Protein AF-W2KFR5-F1 (afdb_monomer_lite)

Secondary structure (DSSP, 8-state):
-EEEETHHHHHHH---SSS-SEEEE-HHHHHHHHTT---TTSGGGT--PPPPPHHHHT--HHHHHHH-SS--S------S--S------PPPP----TT----EESPPGGGS-PPP---TT---S-S----HHHHHHHHHHHHHH-GGGTT-EE-HHHHHHTT-

pLDDT: mean 73.19, std 14.17, range [46.59, 95.0]

Organism: Phytophthora nicotianae (NCBI:txid4792)

InterPro domains:
  IPR046700 Domain of unknown function DUF6570 [PF20209] (36-158)

Structure (mmCIF, N/CA/C/O backbone):
data_AF-W2KFR5-F1
#
_entry.id   AF-W2KFR5-F1
#
loop_
_atom_site.group_PDB
_atom_site.id
_atom_site.type_symbol
_atom_site.label_atom_id
_atom_site.label_alt_id
_atom_site.label_comp_id
_atom_site.label_asym_id
_atom_site.label_entity_id
_atom_site.label_seq_id
_atom_site.pdbx_PDB_ins_code
_atom_site.Cartn_x
_atom_site.Cartn_y
_atom_site.Cartn_z
_atom_site.occupancy
_atom_site.B_iso_or_equiv
_atom_site.auth_seq_id
_atom_site.auth_comp_id
_atom_site.auth_asym_id
_atom_site.auth_atom_id
_atom_site.pdbx_PDB_model_num
ATOM 1 N N . MET A 1 1 ? -1.177 0.146 27.905 1.00 55.31 1 MET A N 1
ATOM 2 C CA . MET A 1 1 ? -2.286 -0.823 27.713 1.00 55.31 1 MET A CA 1
ATOM 3 C C . MET A 1 1 ? -2.822 -1.226 29.077 1.00 55.31 1 MET A C 1
ATOM 5 O O . MET A 1 1 ? -2.059 -1.153 30.031 1.00 55.31 1 MET A O 1
ATOM 9 N N . LYS A 1 2 ? -4.108 -1.581 29.193 1.00 67.81 2 LYS A N 1
ATOM 10 C CA . LYS A 1 2 ? -4.732 -1.952 30.477 1.00 67.81 2 LYS A CA 1
ATOM 11 C C . LYS A 1 2 ? -5.488 -3.271 30.342 1.00 67.81 2 LYS A C 1
ATOM 13 O O . LYS A 1 2 ? -6.074 -3.544 29.296 1.00 67.81 2 LYS A O 1
ATOM 18 N N . THR A 1 3 ? -5.465 -4.076 31.395 1.00 60.03 3 THR A N 1
ATOM 19 C CA . THR A 1 3 ? -6.206 -5.335 31.490 1.00 60.03 3 THR A CA 1
ATOM 20 C C . THR A 1 3 ? -7.591 -5.071 32.077 1.00 60.03 3 THR A C 1
ATOM 22 O O . THR A 1 3 ? -7.725 -4.414 33.108 1.00 60.03 3 THR A O 1
ATOM 25 N N . ALA A 1 4 ? -8.639 -5.571 31.421 1.00 60.28 4 ALA A N 1
ATOM 26 C CA . ALA A 1 4 ? -9.989 -5.588 31.982 1.00 60.28 4 ALA A CA 1
ATOM 27 C C . ALA A 1 4 ? -10.413 -7.030 32.272 1.00 60.28 4 ALA A C 1
ATOM 29 O O . ALA A 1 4 ? -10.182 -7.930 31.461 1.00 60.28 4 ALA A O 1
ATOM 30 N N . LYS A 1 5 ? -11.040 -7.244 33.435 1.00 60.38 5 LYS A N 1
ATOM 31 C CA . LYS A 1 5 ? -11.689 -8.516 33.776 1.00 60.38 5 LYS A CA 1
ATOM 32 C C . LYS A 1 5 ? -12.971 -8.672 32.950 1.00 60.38 5 LYS A C 1
ATOM 34 O O . LYS A 1 5 ? -13.707 -7.702 32.770 1.00 60.38 5 LYS A O 1
ATOM 39 N N . LEU A 1 6 ? -13.258 -9.899 32.507 1.00 53.53 6 LEU A N 1
ATOM 40 C CA . LEU A 1 6 ? -14.442 -10.249 31.704 1.00 53.53 6 LEU A CA 1
ATOM 41 C C . LEU A 1 6 ? -15.788 -9.812 32.310 1.00 53.53 6 LEU A C 1
ATOM 43 O O . LEU A 1 6 ? -16.747 -9.590 31.574 1.00 53.53 6 LEU A O 1
ATOM 47 N N . THR A 1 7 ? -15.870 -9.636 33.631 1.00 54.91 7 THR A N 1
ATOM 48 C CA . THR A 1 7 ? -17.089 -9.181 34.319 1.00 54.91 7 THR A CA 1
ATOM 49 C C . THR A 1 7 ? -17.578 -7.810 33.837 1.00 54.91 7 THR A C 1
ATOM 51 O O . THR A 1 7 ? -18.784 -7.606 33.749 1.00 54.91 7 THR A O 1
ATOM 54 N N . LEU A 1 8 ? -16.670 -6.909 33.439 1.00 54.94 8 LEU A N 1
ATOM 55 C CA . LEU A 1 8 ? -17.012 -5.600 32.858 1.00 54.94 8 LEU A CA 1
ATOM 56 C C . LEU A 1 8 ? -17.483 -5.689 31.396 1.00 54.94 8 LEU A C 1
ATOM 58 O O . LEU A 1 8 ? -18.183 -4.803 30.920 1.00 54.94 8 LEU A O 1
ATOM 62 N N . LEU A 1 9 ? -17.105 -6.746 30.672 1.00 53.75 9 LEU A N 1
ATOM 63 C CA . LEU A 1 9 ? -17.486 -6.951 29.268 1.00 53.75 9 LEU A CA 1
ATOM 64 C C . LEU A 1 9 ? -18.850 -7.634 29.141 1.00 53.75 9 LEU A C 1
ATOM 66 O O . LEU A 1 9 ? -19.599 -7.308 28.223 1.00 53.75 9 LEU A O 1
ATOM 70 N N . ARG A 1 10 ? -19.199 -8.514 30.092 1.00 56.78 10 ARG A N 1
ATOM 71 C CA . ARG A 1 10 ? -20.513 -9.181 30.165 1.00 56.78 10 ARG A CA 1
ATOM 72 C C . ARG A 1 10 ? -21.678 -8.193 30.236 1.00 56.78 10 ARG A C 1
ATOM 74 O O . ARG A 1 10 ? -22.694 -8.426 29.598 1.00 56.78 10 ARG A O 1
ATOM 81 N N . GLN A 1 11 ? -21.509 -7.082 30.954 1.00 53.88 11 GLN A N 1
ATOM 82 C CA . GLN A 1 11 ? -22.533 -6.036 31.073 1.00 53.88 11 GLN A CA 1
ATOM 83 C C . GLN A 1 11 ? -22.651 -5.145 29.823 1.00 53.88 11 GLN A C 1
ATOM 85 O O . GLN A 1 11 ? -23.667 -4.482 29.661 1.00 53.88 11 GLN A O 1
ATOM 90 N N . ALA A 1 12 ? -21.635 -5.117 28.950 1.00 50.12 12 ALA A N 1
ATOM 91 C CA . ALA A 1 12 ? -21.559 -4.174 27.831 1.00 50.12 12 ALA A CA 1
ATOM 92 C C . ALA A 1 12 ? -21.763 -4.806 26.438 1.00 50.12 12 ALA A C 1
ATOM 94 O O . ALA A 1 12 ? -22.111 -4.076 25.513 1.00 50.12 12 ALA A O 1
ATOM 95 N N . TRP A 1 13 ? -21.531 -6.119 26.258 1.00 52.91 13 TRP A N 1
ATOM 96 C CA . TRP A 1 13 ? -21.384 -6.710 24.912 1.00 52.91 13 TRP A CA 1
ATOM 97 C C . TRP A 1 13 ? -22.110 -8.033 24.623 1.00 52.91 13 TRP A C 1
ATOM 99 O O . TRP A 1 13 ? -22.128 -8.413 23.459 1.00 52.91 13 TRP A O 1
ATOM 109 N N . GLY A 1 14 ? -22.698 -8.720 25.611 1.00 53.75 14 GLY A N 1
ATOM 110 C CA . GLY A 1 14 ? -23.474 -9.957 25.395 1.00 53.75 14 GLY A CA 1
ATOM 111 C C . GLY A 1 14 ? -22.731 -11.124 24.702 1.00 53.75 14 GLY A C 1
ATOM 112 O O . GLY A 1 14 ? -22.872 -11.291 23.498 1.00 53.75 14 GLY A O 1
ATOM 113 N N . GLU A 1 15 ? -22.048 -11.969 25.502 1.00 55.59 15 GLU A N 1
ATOM 114 C CA . GLU A 1 15 ? -21.603 -13.378 25.237 1.00 55.59 15 GLU A CA 1
ATOM 115 C C . GLU A 1 15 ? -20.511 -13.649 24.153 1.00 55.59 15 GLU A C 1
ATOM 117 O O . GLU A 1 15 ? -20.364 -12.853 23.225 1.00 55.59 15 GLU A O 1
ATOM 122 N N . PRO A 1 16 ? -19.654 -14.709 24.291 1.00 50.03 16 PRO A N 1
ATOM 123 C CA . PRO A 1 16 ? -19.945 -16.081 24.765 1.00 50.03 16 PRO A CA 1
ATOM 124 C C . PRO A 1 16 ? -19.275 -16.540 26.085 1.00 50.03 16 PRO A C 1
ATOM 126 O O . PRO A 1 16 ? -18.291 -15.961 26.551 1.00 50.03 16 PRO A O 1
ATOM 129 N N . ASN A 1 17 ? -19.821 -17.623 26.662 1.00 52.34 17 ASN A N 1
ATOM 130 C CA . ASN A 1 17 ? -19.414 -18.295 27.912 1.00 52.34 17 ASN A CA 1
ATOM 131 C C . ASN A 1 17 ? -18.003 -18.913 27.953 1.00 52.34 17 ASN A C 1
ATOM 133 O O . ASN A 1 17 ? -17.506 -19.201 29.042 1.00 52.34 17 ASN A O 1
ATOM 137 N N . GLU A 1 18 ? -17.319 -19.047 26.821 1.00 56.88 18 GLU A N 1
ATOM 138 C CA 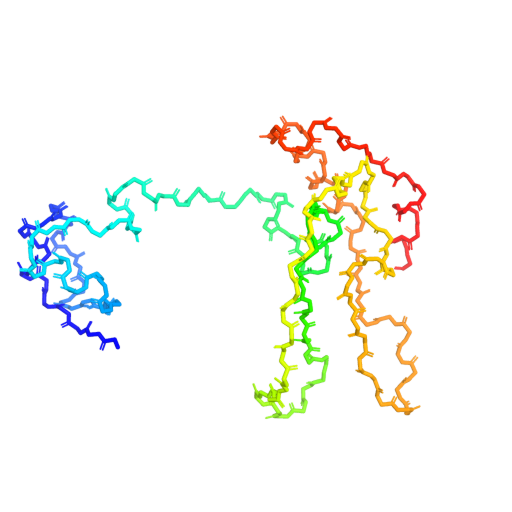. GLU A 1 18 ? -15.959 -19.585 26.754 1.00 56.88 18 GLU A CA 1
ATOM 139 C C . GLU A 1 18 ? -15.030 -18.558 26.109 1.00 56.88 18 GLU A C 1
ATOM 141 O O . GLU A 1 18 ? -14.967 -18.391 24.893 1.00 56.88 18 GLU A O 1
ATOM 146 N N . GLY A 1 19 ? -14.323 -17.807 26.952 1.00 55.25 19 GLY A N 1
ATOM 147 C CA . GLY A 1 19 ? -13.378 -16.786 26.523 1.00 55.25 19 GLY A CA 1
ATOM 148 C C . GLY A 1 19 ? -12.306 -16.524 27.583 1.00 55.25 19 GLY A C 1
ATOM 149 O O . GLY A 1 19 ? -12.483 -16.869 28.756 1.00 55.25 19 GLY A O 1
ATOM 150 N N . PRO A 1 20 ? -11.168 -15.924 27.200 1.00 58.56 20 PRO A N 1
ATOM 151 C CA . PRO A 1 20 ? -10.051 -15.681 28.109 1.00 58.56 20 PRO A CA 1
ATOM 152 C C . PRO A 1 20 ? -10.461 -14.779 29.288 1.00 58.56 20 PRO A C 1
ATOM 154 O O . PRO A 1 20 ? -11.038 -13.715 29.082 1.00 58.56 20 PRO A O 1
ATOM 157 N N . LYS A 1 21 ? -10.113 -15.180 30.528 1.00 64.94 21 LYS A N 1
ATOM 158 C CA . LYS A 1 21 ? -10.476 -14.515 31.810 1.00 64.94 21 LYS A CA 1
ATOM 159 C C . LYS A 1 21 ? -10.204 -12.999 31.844 1.00 64.94 21 LYS A C 1
ATOM 161 O O . LYS A 1 21 ? -10.864 -12.258 32.584 1.00 64.94 21 LYS A O 1
ATOM 166 N N . SER A 1 22 ? -9.244 -12.538 31.051 1.00 68.44 22 SER A N 1
ATOM 167 C CA . SER A 1 22 ? -8.904 -11.135 30.842 1.00 68.44 22 SER A CA 1
ATOM 168 C C . SER A 1 22 ? -8.572 -10.884 29.372 1.00 68.44 22 SER A C 1
ATOM 170 O O . SER A 1 22 ? -8.021 -11.746 28.689 1.00 68.44 22 SER A O 1
ATOM 172 N N . ILE A 1 23 ? -8.880 -9.677 28.894 1.00 75.50 23 ILE A N 1
ATOM 173 C CA . ILE A 1 23 ? -8.446 -9.206 27.576 1.00 75.50 23 ILE A CA 1
ATOM 174 C C . ILE A 1 23 ? -7.616 -7.933 27.713 1.00 75.50 23 ILE A C 1
ATOM 176 O O . ILE A 1 23 ? -7.835 -7.103 28.604 1.00 75.50 23 ILE A O 1
ATOM 180 N N . TRP A 1 24 ? -6.653 -7.785 26.810 1.00 77.31 24 TRP A N 1
ATOM 181 C CA . TRP A 1 24 ? -5.856 -6.575 26.689 1.00 77.31 24 TRP A CA 1
ATOM 182 C C . TRP A 1 24 ? -6.634 -5.521 25.916 1.00 77.31 24 TRP A C 1
ATOM 184 O O . TRP A 1 24 ? -7.062 -5.747 24.787 1.00 77.31 24 TRP A O 1
ATOM 194 N N . LEU A 1 25 ? -6.801 -4.351 26.526 1.00 75.56 25 LEU A N 1
ATOM 195 C CA . LEU A 1 25 ? -7.495 -3.230 25.914 1.00 75.56 25 LEU A CA 1
ATOM 196 C C . LEU A 1 25 ? -6.546 -2.047 25.734 1.00 75.56 25 LEU A C 1
ATOM 198 O O . LEU A 1 25 ? -5.685 -1.747 26.576 1.00 75.56 25 LEU A O 1
ATOM 202 N N . CYS A 1 26 ? -6.742 -1.321 24.634 1.00 79.62 26 CYS A N 1
ATOM 203 C CA . CYS A 1 26 ? -6.207 0.026 24.526 1.00 79.62 26 CYS A CA 1
ATOM 204 C C . CYS A 1 26 ? -6.893 0.930 25.565 1.00 79.62 26 CYS A C 1
ATOM 206 O O . CYS A 1 26 ? -8.015 0.666 26.006 1.00 79.62 26 CYS A O 1
ATOM 208 N N . ASP A 1 27 ? -6.231 2.017 25.960 1.00 82.25 27 ASP A N 1
ATOM 209 C CA . ASP A 1 27 ? -6.739 2.891 27.025 1.00 82.25 27 ASP A CA 1
ATOM 210 C C . ASP A 1 27 ? -8.103 3.517 26.669 1.00 82.25 27 ASP A C 1
ATOM 212 O O . ASP A 1 27 ? -8.959 3.674 27.536 1.00 82.25 27 ASP A O 1
ATOM 216 N N . ARG A 1 28 ? -8.359 3.773 25.376 1.00 80.88 28 ARG A N 1
ATOM 217 C CA . ARG A 1 28 ? -9.647 4.277 24.871 1.00 80.88 28 ARG A CA 1
ATOM 218 C C . ARG A 1 28 ? -10.787 3.280 25.096 1.00 80.88 28 ARG A C 1
ATOM 220 O O . ARG A 1 28 ? -11.825 3.665 25.625 1.00 80.88 28 ARG A O 1
ATOM 227 N N . CYS A 1 29 ? -10.588 2.014 24.725 1.00 78.06 29 CYS A N 1
ATOM 228 C CA . CYS A 1 29 ? -11.592 0.971 24.937 1.00 78.06 29 CYS A CA 1
ATOM 229 C C . CYS A 1 29 ? -11.812 0.702 26.427 1.00 78.06 29 CYS A C 1
ATOM 231 O O . CYS A 1 29 ? -12.950 0.544 26.856 1.00 78.06 29 CYS A O 1
ATOM 233 N N . TYR A 1 30 ? -10.742 0.720 27.226 1.00 83.44 30 TYR A N 1
ATOM 234 C CA . TYR A 1 30 ? -10.835 0.549 28.673 1.00 83.44 30 TYR A CA 1
ATOM 235 C C . TYR A 1 30 ? -11.684 1.643 29.342 1.00 83.44 30 TYR A C 1
ATOM 237 O O . TYR A 1 30 ? -12.571 1.331 30.134 1.00 83.44 30 TYR A O 1
ATOM 245 N N . ARG A 1 31 ? -11.449 2.923 29.011 1.00 85.56 31 ARG A N 1
ATOM 246 C CA . ARG A 1 31 ? -12.240 4.045 29.549 1.00 85.56 31 ARG A CA 1
ATOM 247 C C . ARG A 1 31 ? -13.712 3.941 29.155 1.00 85.56 31 ARG A C 1
ATOM 249 O O . ARG A 1 31 ? -14.557 4.056 30.031 1.00 85.56 31 ARG A O 1
ATOM 256 N N . ALA A 1 32 ? -13.988 3.663 27.880 1.00 84.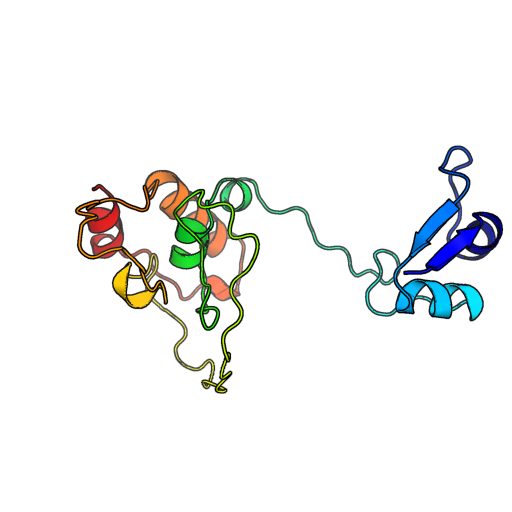38 32 ALA A N 1
ATOM 257 C CA . ALA A 1 32 ? -15.345 3.547 27.350 1.00 84.38 32 ALA A CA 1
ATOM 258 C C . ALA A 1 32 ? -16.152 2.440 28.053 1.00 84.38 32 ALA A C 1
ATOM 260 O O . ALA A 1 32 ? -17.274 2.673 28.489 1.00 84.38 32 ALA A O 1
ATOM 261 N N . ILE A 1 33 ? -15.537 1.269 28.272 1.00 83.19 33 ILE A N 1
ATOM 262 C CA . ILE A 1 33 ? -16.166 0.167 29.015 1.00 83.19 33 ILE A CA 1
ATOM 263 C C . ILE A 1 33 ? -16.460 0.569 30.466 1.00 83.19 33 ILE A C 1
ATOM 265 O O . ILE A 1 33 ? -17.549 0.287 30.958 1.00 83.19 33 ILE A O 1
ATOM 269 N N . ARG A 1 34 ? -15.537 1.259 31.158 1.00 82.69 34 ARG A N 1
ATOM 270 C CA . ARG A 1 34 ? -15.805 1.738 32.529 1.00 82.69 34 ARG A CA 1
ATOM 271 C C . ARG A 1 34 ? -16.920 2.780 32.588 1.00 82.69 34 ARG A C 1
ATOM 273 O O . ARG A 1 34 ? -17.623 2.822 33.589 1.00 82.69 34 ARG A O 1
ATOM 280 N N . SER A 1 35 ? -17.074 3.603 31.554 1.00 85.50 35 SER A N 1
ATOM 281 C CA . SER A 1 35 ? -18.156 4.588 31.448 1.00 85.50 35 SER A CA 1
ATOM 282 C C . SER A 1 35 ? -19.441 4.032 30.828 1.00 85.50 35 SER A C 1
ATOM 284 O O . SER A 1 35 ? -20.337 4.817 30.549 1.00 85.50 35 SER A O 1
ATOM 286 N N . GLN A 1 36 ? -19.528 2.719 30.572 1.00 81.38 36 GLN A N 1
ATOM 287 C CA . GLN A 1 36 ? -20.668 2.078 29.898 1.00 81.38 36 GLN A CA 1
ATOM 288 C C . GLN A 1 36 ? -21.030 2.727 28.547 1.00 81.38 36 GLN A C 1
ATOM 290 O O . GLN A 1 36 ? -22.186 2.757 28.137 1.00 81.38 36 GLN A O 1
ATOM 295 N N . THR A 1 37 ? -20.028 3.239 27.828 1.00 82.62 37 THR A N 1
ATOM 296 C CA . THR A 1 37 ? -20.189 3.832 26.496 1.00 82.62 37 THR A CA 1
ATOM 297 C C . THR A 1 37 ? -19.463 3.008 25.440 1.00 82.62 37 THR A C 1
ATOM 299 O O . THR A 1 37 ? -18.479 2.314 25.701 1.00 82.62 37 THR A O 1
ATOM 302 N N . ILE A 1 38 ? -19.946 3.092 24.202 1.00 80.06 38 ILE A N 1
ATOM 303 C CA . ILE A 1 38 ? -19.348 2.399 23.063 1.00 80.06 38 ILE A CA 1
ATOM 304 C C . ILE A 1 38 ? -18.216 3.267 22.490 1.00 80.06 38 ILE A C 1
ATOM 306 O O . ILE A 1 38 ? -18.463 4.411 22.097 1.00 80.06 38 ILE A O 1
ATOM 310 N N . PRO A 1 39 ? -16.968 2.768 22.393 1.00 82.44 39 PRO A N 1
ATOM 311 C CA . PRO A 1 39 ? -15.900 3.532 21.764 1.00 82.44 39 PRO A CA 1
ATOM 312 C C . PRO A 1 39 ? -16.217 3.796 20.287 1.00 82.44 39 PRO A C 1
ATOM 314 O O . PRO A 1 39 ? -16.545 2.869 19.548 1.00 82.44 39 PRO A O 1
ATOM 317 N N . LYS A 1 40 ? -16.021 5.043 19.836 1.00 75.38 40 LYS A N 1
ATOM 318 C CA . LYS A 1 40 ? -16.298 5.491 18.454 1.00 75.38 40 LYS A CA 1
ATOM 319 C C . LYS A 1 40 ? -15.661 4.608 17.371 1.00 75.38 40 LYS A C 1
ATOM 321 O O . LYS A 1 40 ? -16.282 4.358 16.345 1.00 75.38 40 LYS A O 1
ATOM 326 N N . PHE A 1 41 ? -14.441 4.126 17.608 1.00 76.19 41 PHE A N 1
ATOM 327 C CA . PHE A 1 41 ? -13.695 3.254 16.693 1.00 76.19 41 PHE A CA 1
ATOM 328 C C . PHE A 1 41 ? -13.569 1.852 17.291 1.00 76.19 41 PHE A C 1
ATOM 330 O O . PHE A 1 41 ? -12.484 1.429 17.688 1.00 76.19 41 PHE A O 1
ATOM 337 N N . SER A 1 42 ? -14.693 1.159 17.445 1.00 75.00 42 SER A N 1
ATOM 338 C CA . SER A 1 42 ? -14.726 -0.215 17.937 1.00 75.00 42 SER A CA 1
ATOM 339 C C . SER A 1 42 ? -15.512 -1.101 16.977 1.00 75.00 42 SER A C 1
ATOM 341 O O . SER A 1 42 ? -16.407 -0.639 16.277 1.00 75.00 42 SER A O 1
ATOM 343 N N . ARG A 1 43 ? -15.223 -2.408 16.966 1.00 67.44 43 ARG A N 1
ATOM 344 C CA . ARG A 1 43 ? -15.985 -3.390 16.166 1.00 67.44 43 ARG A CA 1
ATOM 345 C C . ARG A 1 43 ? -17.497 -3.294 16.415 1.00 67.44 43 ARG A C 1
ATOM 347 O O . ARG A 1 43 ? -18.311 -3.568 15.537 1.00 67.44 43 ARG A O 1
ATOM 354 N N . ALA A 1 44 ? -17.834 -2.919 17.634 1.00 71.25 44 ALA A N 1
ATOM 355 C CA . ALA A 1 44 ? -19.171 -2.723 18.124 1.00 71.25 44 ALA A CA 1
ATOM 356 C C . ALA A 1 44 ? -19.886 -1.459 17.646 1.00 71.25 44 ALA A C 1
ATOM 358 O O . ALA A 1 44 ? -21.095 -1.491 17.460 1.00 71.25 44 ALA A O 1
ATOM 359 N N . SER A 1 45 ? -19.162 -0.360 17.421 1.00 74.94 45 SER A N 1
ATOM 360 C CA . SER A 1 45 ? -19.739 0.878 16.881 1.00 74.94 45 SER A CA 1
ATOM 361 C C . SER A 1 45 ? -20.055 0.785 15.383 1.00 74.94 45 SER A C 1
ATOM 363 O O . SER A 1 45 ? -20.201 1.804 14.718 1.00 74.94 45 SER A O 1
ATOM 365 N N . GLY A 1 46 ? -20.087 -0.426 14.818 1.00 70.75 46 GLY A N 1
ATOM 366 C CA . GLY A 1 46 ? -20.185 -0.648 13.378 1.00 70.75 46 GLY A CA 1
ATOM 367 C C . GLY A 1 46 ? -18.882 -0.368 12.625 1.00 70.75 46 GLY A C 1
ATOM 368 O O . GLY A 1 46 ? -18.852 -0.533 11.408 1.00 70.75 46 GLY A O 1
ATOM 369 N N . PHE A 1 47 ? -17.787 -0.018 13.318 1.00 74.31 47 PHE A N 1
ATOM 370 C CA . PHE A 1 47 ? -16.460 0.157 12.720 1.00 74.31 47 PHE A CA 1
ATOM 371 C C . PHE A 1 47 ? -15.827 -1.212 12.413 1.00 74.31 47 PHE A C 1
ATOM 373 O O . PHE A 1 47 ? -14.840 -1.634 13.020 1.00 74.31 47 PHE A O 1
ATOM 380 N N . ARG A 1 48 ? -16.458 -1.950 11.493 1.00 70.31 48 ARG A N 1
ATOM 381 C CA . ARG A 1 48 ? -15.978 -3.222 10.957 1.00 70.31 48 ARG A CA 1
ATOM 382 C C . ARG A 1 48 ? -15.163 -2.939 9.705 1.00 70.31 48 ARG A C 1
ATOM 384 O O . ARG A 1 48 ? -15.702 -2.518 8.684 1.00 70.31 48 ARG A O 1
ATOM 391 N N . LEU A 1 49 ? -13.861 -3.190 9.785 1.00 73.81 49 LEU A N 1
ATOM 392 C CA . LEU A 1 49 ? -13.059 -3.356 8.582 1.00 73.81 49 LEU A CA 1
ATOM 393 C C . LEU A 1 49 ? -13.549 -4.640 7.908 1.00 73.81 49 LEU A C 1
ATOM 395 O O . LEU A 1 49 ? -13.629 -5.680 8.560 1.00 73.81 49 LEU A O 1
ATOM 399 N N . ARG A 1 50 ? -13.957 -4.543 6.642 1.00 77.94 50 ARG A N 1
ATOM 400 C CA . ARG A 1 50 ? -14.214 -5.734 5.829 1.00 77.94 50 ARG A CA 1
ATOM 401 C C . ARG A 1 50 ? -12.891 -6.446 5.581 1.00 77.94 50 ARG A C 1
ATOM 403 O O . ARG A 1 50 ? -11.844 -5.794 5.568 1.00 77.94 50 ARG A O 1
ATOM 410 N N . ASP A 1 51 ? -12.968 -7.750 5.364 1.00 85.12 51 ASP A N 1
ATOM 411 C CA . ASP A 1 51 ? -11.798 -8.525 4.978 1.00 85.12 51 ASP A CA 1
ATOM 412 C C . ASP A 1 51 ? -11.176 -7.948 3.706 1.00 85.12 51 ASP A C 1
ATOM 414 O O . ASP A 1 51 ? -11.858 -7.387 2.837 1.00 85.12 51 ASP A O 1
ATOM 418 N N . VAL A 1 52 ? -9.851 -8.038 3.635 1.00 87.38 52 VAL A N 1
ATOM 419 C CA . VAL A 1 52 ? -9.111 -7.596 2.459 1.00 87.38 52 VAL A CA 1
ATOM 420 C C . VAL A 1 52 ? -9.373 -8.615 1.342 1.00 87.38 52 VAL A C 1
ATOM 422 O O . VAL A 1 52 ? -9.121 -9.798 1.560 1.00 87.38 52 VAL A O 1
ATOM 425 N N . PRO A 1 53 ? -9.857 -8.185 0.162 1.00 93.06 53 PRO A N 1
ATOM 426 C CA . PRO A 1 53 ? -10.068 -9.063 -0.988 1.00 93.06 53 PRO A CA 1
ATOM 427 C C . PRO A 1 53 ? -8.798 -9.829 -1.354 1.00 93.06 53 PRO A C 1
ATOM 429 O O . PRO A 1 53 ? -7.698 -9.278 -1.251 1.00 93.06 53 PRO A O 1
ATOM 432 N N . GLU A 1 54 ? -8.936 -11.063 -1.830 1.00 93.75 54 GLU A N 1
ATOM 433 C CA . GLU A 1 54 ? -7.802 -11.940 -2.147 1.00 93.75 54 GLU A CA 1
ATOM 434 C C . GLU A 1 54 ? -6.851 -11.332 -3.189 1.00 93.75 54 GLU A C 1
ATOM 436 O O . GLU A 1 54 ? -5.629 -11.496 -3.119 1.00 93.75 54 GLU A O 1
ATOM 441 N N . GLU A 1 55 ? -7.390 -10.572 -4.144 1.00 94.44 55 GLU A N 1
ATOM 442 C CA . GLU A 1 55 ? -6.627 -9.873 -5.173 1.00 94.44 55 GLU A CA 1
ATOM 443 C C . GLU A 1 55 ? -5.672 -8.841 -4.577 1.00 94.44 55 GLU A C 1
ATOM 445 O O . GLU A 1 55 ? -4.567 -8.673 -5.095 1.00 94.44 55 GLU A O 1
ATOM 450 N N . LEU A 1 56 ? -6.080 -8.190 -3.484 1.00 92.62 56 LEU A N 1
ATOM 451 C CA . LEU A 1 56 ? -5.290 -7.192 -2.766 1.00 92.62 56 LEU A CA 1
ATOM 452 C C . LEU A 1 56 ? -4.411 -7.828 -1.687 1.00 92.62 56 LEU A C 1
ATOM 454 O O . LEU A 1 56 ? -3.271 -7.408 -1.508 1.00 92.62 56 LEU A O 1
ATOM 458 N N . ALA A 1 57 ? -4.911 -8.858 -1.001 1.00 92.12 57 ALA A N 1
ATOM 459 C CA . ALA A 1 57 ? -4.189 -9.571 0.050 1.00 92.12 57 ALA A CA 1
ATOM 460 C C . ALA A 1 57 ? -2.938 -10.288 -0.485 1.00 92.12 57 ALA A C 1
ATOM 462 O O . ALA A 1 57 ? -1.947 -10.427 0.227 1.00 92.12 57 ALA A O 1
ATOM 463 N N . ALA A 1 58 ? -2.959 -10.703 -1.755 1.00 92.12 58 ALA A N 1
ATOM 464 C CA . ALA A 1 58 ? -1.819 -11.337 -2.407 1.00 92.12 58 ALA A CA 1
ATOM 465 C C . ALA A 1 58 ? -0.665 -10.369 -2.736 1.00 92.12 58 ALA A C 1
ATOM 467 O O . ALA A 1 58 ? 0.436 -10.839 -3.046 1.00 92.12 58 ALA A O 1
ATOM 468 N N . LEU A 1 59 ? -0.890 -9.048 -2.716 1.00 91.19 59 LEU A N 1
ATOM 469 C CA . LEU A 1 59 ? 0.108 -8.056 -3.122 1.00 91.19 59 LEU A CA 1
ATOM 470 C C . LEU A 1 59 ? 1.184 -7.859 -2.053 1.00 91.19 59 LEU A C 1
ATOM 472 O O . LEU A 1 59 ? 0.903 -7.725 -0.863 1.00 91.19 59 LEU A O 1
ATOM 476 N N . ASN A 1 60 ? 2.438 -7.756 -2.489 1.00 87.56 60 ASN A N 1
ATOM 477 C CA . ASN A 1 60 ? 3.508 -7.269 -1.628 1.00 87.56 60 ASN A CA 1
ATOM 478 C C . ASN A 1 60 ? 3.422 -5.737 -1.465 1.00 87.56 60 ASN A C 1
ATOM 480 O O . ASN A 1 60 ? 2.669 -5.046 -2.152 1.00 87.56 60 ASN A O 1
ATOM 484 N N . ARG A 1 61 ? 4.227 -5.173 -0.560 1.00 82.19 61 ARG A N 1
ATOM 485 C CA . ARG A 1 61 ? 4.177 -3.736 -0.237 1.00 82.19 61 ARG A CA 1
ATOM 486 C C . ARG A 1 61 ? 4.453 -2.817 -1.436 1.00 82.19 61 ARG A C 1
ATOM 488 O O . ARG A 1 61 ? 3.917 -1.712 -1.485 1.00 82.19 61 ARG A O 1
ATOM 495 N N . ILE A 1 62 ? 5.289 -3.247 -2.379 1.00 83.12 62 ILE A N 1
ATOM 496 C CA . ILE A 1 62 ? 5.619 -2.478 -3.588 1.00 83.12 62 ILE A CA 1
ATOM 497 C C . ILE A 1 62 ? 4.485 -2.585 -4.609 1.00 83.12 62 ILE A C 1
ATOM 499 O O . ILE A 1 62 ? 4.045 -1.577 -5.151 1.00 83.12 62 ILE A O 1
ATOM 503 N N . GLU A 1 63 ? 3.950 -3.785 -4.811 1.00 88.75 63 GLU A N 1
ATOM 504 C CA . GLU A 1 63 ? 2.794 -4.045 -5.669 1.00 88.75 63 GLU A CA 1
ATOM 505 C C . GLU A 1 63 ? 1.554 -3.270 -5.205 1.00 88.75 63 GLU A C 1
ATOM 507 O O . GLU A 1 63 ? 0.878 -2.648 -6.020 1.00 88.75 63 GLU A O 1
ATOM 512 N N . ALA A 1 64 ? 1.301 -3.214 -3.895 1.00 88.75 64 ALA A N 1
ATOM 513 C CA . ALA A 1 64 ? 0.217 -2.419 -3.322 1.00 88.75 64 ALA A CA 1
ATOM 514 C C . ALA A 1 64 ? 0.389 -0.910 -3.592 1.00 88.75 64 ALA A C 1
ATOM 516 O O . ALA A 1 64 ? -0.587 -0.204 -3.841 1.00 88.75 64 ALA A O 1
ATOM 517 N N . ARG A 1 65 ? 1.631 -0.404 -3.600 1.00 85.19 65 ARG A N 1
ATOM 518 C CA . ARG A 1 65 ? 1.926 0.995 -3.960 1.00 85.19 65 ARG A CA 1
ATOM 519 C C . ARG A 1 65 ? 1.698 1.289 -5.431 1.00 85.19 65 ARG A C 1
ATOM 521 O O . ARG A 1 65 ? 1.214 2.369 -5.756 1.00 85.19 65 ARG A O 1
ATOM 528 N N . LEU A 1 66 ? 2.018 0.334 -6.303 1.00 87.69 66 LEU A N 1
ATOM 529 C CA . LEU A 1 66 ? 1.809 0.473 -7.742 1.00 87.69 66 LEU A CA 1
ATOM 530 C C . LEU A 1 66 ? 0.331 0.668 -8.093 1.00 87.69 66 LEU A C 1
ATOM 532 O O . LEU A 1 66 ? 0.052 1.338 -9.083 1.00 87.69 66 LEU A O 1
ATOM 536 N N . VAL A 1 67 ? -0.588 0.120 -7.287 1.00 90.38 67 VAL A N 1
ATOM 537 C CA . VAL A 1 67 ? -2.045 0.201 -7.498 1.00 90.38 67 VAL A CA 1
ATOM 538 C C . VAL A 1 67 ? -2.758 1.230 -6.613 1.00 90.38 67 VAL A C 1
ATOM 540 O O . VAL A 1 67 ? -3.959 1.441 -6.762 1.00 90.38 67 VAL A O 1
ATOM 543 N N . GLY A 1 68 ? -2.069 1.868 -5.666 1.00 87.69 68 GLY A N 1
ATOM 544 C CA . GLY A 1 68 ? -2.676 2.881 -4.798 1.00 87.69 68 GLY A CA 1
ATOM 545 C C . GLY A 1 68 ? -3.016 4.154 -5.571 1.00 87.69 68 GLY A C 1
ATOM 546 O O . GLY A 1 68 ? -2.283 4.507 -6.489 1.00 87.69 68 GLY A O 1
ATOM 547 N N . LEU A 1 69 ? -4.093 4.860 -5.195 1.00 83.81 69 LEU A N 1
ATOM 548 C CA . LEU A 1 69 ? -4.459 6.189 -5.731 1.00 83.81 69 LEU A CA 1
ATOM 549 C C . LEU A 1 69 ? -3.635 7.337 -5.129 1.00 83.81 69 LEU A C 1
ATOM 551 O O . LEU A 1 69 ? -3.420 8.349 -5.792 1.00 83.81 69 LEU A O 1
ATOM 555 N N . GLY A 1 70 ? -3.119 7.156 -3.915 1.00 76.38 70 GLY A N 1
ATOM 556 C CA . 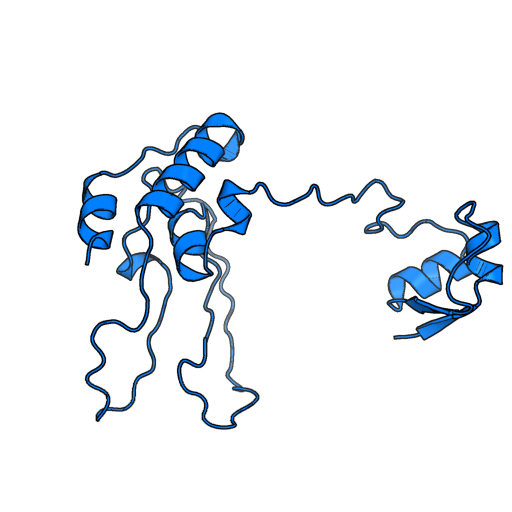GLY A 1 70 ? -2.234 8.105 -3.245 1.00 76.38 70 GLY A CA 1
ATOM 557 C C . GLY A 1 70 ? -0.862 7.503 -2.960 1.00 76.38 70 GLY A C 1
ATOM 558 O O . GLY A 1 70 ? -0.717 6.287 -2.813 1.00 76.38 70 GLY A O 1
ATOM 559 N N . ILE A 1 71 ? 0.145 8.366 -2.848 1.00 68.19 71 ILE A N 1
ATOM 560 C CA . ILE A 1 71 ? 1.489 7.992 -2.404 1.00 68.19 71 ILE A CA 1
ATOM 561 C C . ILE A 1 71 ? 1.577 8.304 -0.911 1.00 68.19 71 ILE A C 1
ATOM 563 O O . ILE A 1 71 ? 1.443 9.451 -0.495 1.00 68.19 71 ILE A O 1
ATOM 567 N N . SER A 1 72 ? 1.807 7.282 -0.086 1.00 59.62 72 SER A N 1
ATOM 568 C CA . SER A 1 72 ? 2.174 7.500 1.316 1.00 59.62 72 SER A CA 1
ATOM 569 C C . SER A 1 72 ? 3.532 8.209 1.366 1.00 59.62 72 SER A C 1
ATOM 571 O O . SER A 1 72 ? 4.496 7.656 0.828 1.00 59.62 72 SER A O 1
ATOM 573 N N . PHE A 1 73 ? 3.618 9.371 2.017 1.00 60.50 73 PHE A N 1
ATOM 574 C CA . PHE A 1 73 ? 4.868 10.113 2.206 1.00 60.50 73 PHE A CA 1
ATOM 575 C C . PHE A 1 73 ? 5.887 9.257 2.970 1.00 60.50 73 PHE A C 1
ATOM 577 O O . PHE A 1 73 ? 5.784 9.076 4.178 1.00 60.50 73 PHE A O 1
ATOM 584 N N . THR A 1 74 ? 6.838 8.711 2.215 1.00 55.75 74 THR A N 1
ATOM 585 C CA . THR A 1 74 ? 8.062 8.029 2.644 1.00 55.75 74 THR A CA 1
ATOM 586 C C . THR A 1 74 ? 7.879 6.789 3.527 1.00 55.75 74 THR A C 1
ATOM 588 O O . THR A 1 74 ? 7.318 6.783 4.617 1.00 55.75 74 THR A O 1
ATOM 591 N N . THR A 1 75 ? 8.442 5.672 3.079 1.00 57.94 75 THR A N 1
ATOM 592 C CA . THR A 1 75 ? 8.686 4.520 3.948 1.00 57.94 75 THR A CA 1
ATOM 593 C C . THR A 1 75 ? 10.111 4.067 3.749 1.00 57.94 75 THR A C 1
ATOM 595 O O . THR A 1 75 ? 10.458 3.618 2.660 1.00 57.94 75 THR A O 1
ATOM 598 N N . CYS A 1 76 ? 10.884 4.103 4.827 1.00 57.88 76 CYS A N 1
ATOM 599 C CA . CYS A 1 76 ? 12.159 3.412 4.902 1.00 57.88 76 CYS A CA 1
ATOM 600 C C . CYS A 1 76 ? 11.886 1.928 5.161 1.00 57.88 76 CYS A C 1
ATOM 602 O O . CYS A 1 76 ? 11.178 1.574 6.105 1.00 57.88 76 CYS A O 1
ATOM 604 N N . VAL A 1 77 ? 12.408 1.067 4.295 1.00 57.81 77 VAL A N 1
ATOM 605 C CA . VAL A 1 77 ? 12.390 -0.384 4.486 1.00 57.81 77 VAL A CA 1
ATOM 606 C C . VAL A 1 77 ? 13.844 -0.811 4.548 1.00 57.81 77 VAL A C 1
ATOM 608 O O . VAL A 1 77 ? 14.588 -0.532 3.612 1.00 57.81 77 VAL A O 1
ATOM 611 N N . ASN A 1 78 ? 14.251 -1.441 5.649 1.00 58.38 78 ASN A N 1
ATOM 612 C CA . ASN A 1 78 ? 15.577 -2.034 5.719 1.00 58.38 78 ASN A CA 1
ATOM 613 C C . ASN A 1 78 ? 15.591 -3.275 4.813 1.00 58.38 78 ASN A C 1
ATOM 615 O O . ASN A 1 78 ? 14.757 -4.167 4.975 1.00 58.38 78 ASN A O 1
ATOM 619 N N . LEU A 1 79 ? 16.472 -3.281 3.814 1.00 57.72 79 LEU A N 1
ATOM 620 C CA . LEU A 1 79 ? 16.623 -4.391 2.869 1.00 57.72 79 LEU A CA 1
ATOM 621 C C . LEU A 1 79 ? 17.628 -5.434 3.367 1.00 57.72 79 LEU A C 1
ATOM 623 O O . LEU A 1 79 ? 17.613 -6.564 2.880 1.00 57.72 79 LEU A O 1
ATOM 627 N N . TYR A 1 80 ? 18.459 -5.072 4.347 1.00 55.06 80 TYR A N 1
ATOM 628 C CA . TYR A 1 80 ? 19.487 -5.928 4.918 1.00 55.06 80 TYR A CA 1
ATOM 629 C C . TYR A 1 80 ? 19.111 -6.396 6.326 1.00 55.06 80 TYR A C 1
ATOM 631 O O . TYR A 1 80 ? 18.529 -5.658 7.120 1.00 55.06 80 TYR A O 1
ATOM 639 N N . ARG A 1 81 ? 19.450 -7.654 6.635 1.00 54.44 81 ARG A N 1
ATOM 640 C CA . ARG A 1 81 ? 19.375 -8.235 7.986 1.00 54.44 81 ARG A CA 1
ATOM 641 C C . ARG A 1 81 ? 20.629 -7.891 8.780 1.00 54.44 81 ARG A C 1
ATOM 643 O O . ARG A 1 81 ? 21.273 -8.763 9.353 1.00 54.44 81 ARG A O 1
ATOM 650 N N . ASP A 1 82 ? 20.973 -6.623 8.796 1.00 53.56 82 ASP A N 1
ATOM 651 C CA . ASP A 1 82 ? 21.851 -6.129 9.838 1.00 53.56 82 ASP A CA 1
ATOM 652 C C . ASP A 1 82 ? 20.916 -6.015 11.044 1.00 53.56 82 ASP A C 1
ATOM 654 O O . ASP A 1 82 ? 19.791 -5.544 10.870 1.00 53.56 82 ASP A O 1
ATOM 658 N N . GLU A 1 83 ? 21.298 -6.481 12.232 1.00 64.25 83 GLU A N 1
ATOM 659 C CA . GLU A 1 83 ? 20.469 -6.541 13.461 1.00 64.25 83 GLU A CA 1
ATOM 660 C C . GLU A 1 83 ? 19.936 -5.169 13.950 1.00 64.25 83 GLU A C 1
ATOM 662 O O . GLU A 1 83 ? 19.524 -4.984 15.090 1.00 64.25 83 GLU A O 1
ATOM 667 N N . GLN A 1 84 ? 19.944 -4.166 13.083 1.00 61.84 84 GLN A N 1
ATOM 668 C CA . GLN A 1 84 ? 19.353 -2.863 13.239 1.00 61.84 84 GLN A CA 1
ATOM 669 C C . GLN A 1 84 ? 17.822 -2.948 13.284 1.00 61.84 84 GLN A C 1
ATOM 671 O O . GLN A 1 84 ? 17.122 -2.922 12.269 1.00 61.84 84 GLN A O 1
ATOM 676 N N . GLU A 1 85 ? 17.310 -2.994 14.510 1.00 56.44 85 GLU A N 1
ATOM 677 C CA . GLU A 1 85 ? 15.880 -3.089 14.815 1.00 56.44 85 GLU A CA 1
ATOM 678 C C . GLU A 1 85 ? 15.088 -1.816 14.465 1.00 56.44 85 GLU A C 1
ATOM 680 O O . GLU A 1 85 ? 13.880 -1.878 14.231 1.00 56.44 85 GLU A O 1
ATOM 685 N N . PHE A 1 86 ? 15.741 -0.646 14.419 1.00 54.22 86 PHE A N 1
ATOM 686 C CA . PHE A 1 86 ? 15.086 0.620 14.087 1.00 54.22 86 PHE A CA 1
ATOM 687 C C . PHE A 1 86 ? 16.033 1.666 13.483 1.00 54.22 86 PHE A C 1
ATOM 689 O O . PHE A 1 86 ? 17.234 1.713 13.748 1.00 54.22 86 PHE A O 1
ATOM 696 N N . THR A 1 87 ? 15.452 2.575 12.698 1.00 59.31 87 THR A N 1
ATOM 697 C CA . THR A 1 87 ? 16.112 3.782 12.186 1.00 59.31 87 THR A CA 1
ATOM 698 C C . THR A 1 87 ? 15.409 5.003 12.768 1.00 59.31 87 THR A C 1
ATOM 700 O O . THR A 1 87 ? 14.191 5.138 12.641 1.00 59.31 87 THR A O 1
ATOM 703 N N . ARG A 1 88 ? 16.160 5.906 13.408 1.00 50.66 88 ARG A N 1
ATOM 704 C CA . ARG A 1 88 ? 15.634 7.172 13.937 1.00 50.66 88 ARG A CA 1
ATOM 705 C C . ARG A 1 88 ? 16.052 8.308 13.007 1.00 50.66 88 ARG A C 1
ATOM 707 O O . ARG A 1 88 ? 17.227 8.643 12.935 1.00 50.66 88 ARG A O 1
ATOM 714 N N . GLY A 1 89 ? 15.091 8.881 12.291 1.00 57.81 89 GLY A N 1
ATOM 715 C CA . GLY A 1 89 ? 15.292 10.029 11.409 1.00 57.81 89 GLY A CA 1
ATOM 716 C C . GLY A 1 89 ? 14.146 11.025 11.549 1.00 57.81 89 GLY A C 1
ATOM 717 O O . GLY A 1 89 ? 13.045 10.655 11.956 1.00 57.81 89 GLY A O 1
ATOM 718 N N . ASN A 1 90 ? 14.406 12.291 11.227 1.00 57.66 90 ASN A N 1
ATOM 719 C CA . ASN A 1 90 ? 13.366 13.315 11.195 1.00 57.66 90 ASN A CA 1
ATOM 720 C C . ASN A 1 90 ? 12.471 13.084 9.970 1.00 57.66 90 ASN A C 1
ATOM 722 O O . ASN A 1 90 ? 12.959 13.056 8.842 1.00 57.66 90 ASN A O 1
ATOM 726 N N . ALA A 1 91 ? 11.167 12.926 10.192 1.00 58.19 91 ALA A N 1
ATOM 727 C CA . ALA A 1 91 ? 10.171 12.900 9.129 1.00 58.19 91 ALA A CA 1
ATOM 728 C C . ALA A 1 91 ? 9.493 14.271 9.061 1.00 58.19 91 ALA A C 1
ATOM 730 O O . ALA A 1 91 ? 8.867 14.703 10.028 1.00 58.19 91 ALA A O 1
ATOM 731 N N . ILE A 1 92 ? 9.619 14.955 7.925 1.00 58.47 92 ILE A N 1
ATOM 732 C CA . ILE A 1 92 ? 8.855 16.171 7.642 1.00 58.47 92 ILE A CA 1
ATOM 733 C C . ILE A 1 92 ? 7.622 15.740 6.852 1.00 58.47 92 ILE A C 1
ATOM 735 O O . ILE A 1 92 ? 7.749 15.164 5.773 1.00 58.47 92 ILE A O 1
ATOM 739 N N . ASN A 1 93 ? 6.437 15.988 7.405 1.00 56.19 93 ASN A N 1
ATOM 740 C CA . ASN A 1 93 ? 5.178 15.773 6.704 1.00 56.19 93 ASN A CA 1
ATOM 741 C C . ASN A 1 93 ? 4.725 17.113 6.116 1.00 56.19 93 ASN A C 1
ATOM 743 O O . ASN A 1 93 ? 4.491 18.058 6.869 1.00 56.19 93 ASN A O 1
ATOM 747 N N . TYR A 1 94 ? 4.635 17.201 4.792 1.00 58.97 94 TYR A N 1
ATOM 748 C CA . TYR A 1 94 ? 4.094 18.366 4.099 1.00 58.97 94 TYR A CA 1
ATOM 749 C C . TYR A 1 94 ? 2.728 18.003 3.518 1.00 58.97 94 TYR A C 1
ATOM 751 O O . TYR A 1 94 ? 2.549 16.923 2.953 1.00 58.97 94 TYR A O 1
ATOM 759 N N . TRP A 1 95 ? 1.754 18.893 3.680 1.00 51.12 95 TRP A N 1
ATOM 760 C CA . TRP A 1 95 ? 0.414 18.703 3.141 1.00 51.12 95 TRP A CA 1
ATOM 761 C C . TRP A 1 95 ? 0.438 18.969 1.639 1.00 51.12 95 TRP A C 1
ATOM 763 O O . TRP A 1 95 ? 0.366 20.115 1.209 1.00 51.12 95 TRP A O 1
ATOM 773 N N . ASN A 1 96 ? 0.540 17.910 0.842 1.00 56.72 96 ASN A N 1
ATOM 774 C CA . ASN A 1 96 ? 0.227 18.020 -0.576 1.00 56.72 96 ASN A CA 1
ATOM 775 C C . ASN A 1 96 ? -1.292 18.057 -0.747 1.00 56.72 96 ASN A C 1
ATOM 777 O O . ASN A 1 96 ? -2.009 17.241 -0.160 1.00 56.72 96 ASN A O 1
ATOM 781 N N . GLU A 1 97 ? -1.774 18.984 -1.571 1.00 59.41 97 GLU A N 1
ATOM 782 C CA . GLU A 1 97 ? -3.144 18.945 -2.061 1.00 59.41 97 GLU A CA 1
ATOM 783 C C . GLU A 1 97 ? -3.354 17.594 -2.774 1.00 59.41 97 GLU A C 1
ATOM 785 O O . GLU A 1 97 ? -2.543 17.225 -3.628 1.00 59.41 97 GLU A O 1
ATOM 790 N N . PRO A 1 98 ? -4.398 16.812 -2.443 1.00 55.47 98 PRO A N 1
ATOM 791 C CA . PRO A 1 98 ? -4.639 15.493 -3.040 1.00 55.47 98 PRO A CA 1
ATOM 792 C C . PRO A 1 98 ? -5.058 15.557 -4.528 1.00 55.47 98 PRO A C 1
ATOM 794 O O . PRO A 1 98 ? -5.637 14.605 -5.045 1.00 55.47 98 PRO A O 1
ATOM 797 N N . GLY A 1 99 ? -4.790 16.677 -5.209 1.00 52.62 99 GLY A N 1
ATOM 798 C CA . GLY A 1 99 ? -5.392 17.094 -6.475 1.00 52.62 99 GLY A CA 1
ATOM 799 C C . GLY A 1 99 ? -4.935 16.337 -7.721 1.00 52.62 99 GLY A C 1
ATOM 800 O O . GLY A 1 99 ? -5.637 16.369 -8.729 1.00 52.62 99 GLY A O 1
ATOM 801 N N . GLU A 1 100 ? -3.832 15.591 -7.675 1.00 57.34 100 GLU A N 1
ATOM 802 C CA . GLU A 1 100 ? -3.478 14.698 -8.782 1.00 57.34 100 GLU A CA 1
ATOM 803 C C . GLU A 1 100 ? -4.067 13.308 -8.552 1.00 57.34 100 GLU A C 1
ATOM 805 O O . GLU A 1 100 ? -3.397 12.366 -8.115 1.00 57.34 100 GLU A O 1
ATOM 810 N N . VAL A 1 101 ? -5.357 13.169 -8.870 1.00 61.22 101 VAL A N 1
ATOM 811 C CA . VAL A 1 101 ? -5.942 11.840 -9.039 1.00 61.22 101 VAL A CA 1
ATOM 812 C C . VAL A 1 101 ? -5.210 11.153 -10.181 1.00 61.22 101 VAL A C 1
ATOM 814 O O . VAL A 1 101 ? -5.213 11.616 -11.323 1.00 61.22 101 VAL A O 1
ATOM 817 N N . VAL A 1 102 ? -4.566 10.036 -9.868 1.00 73.56 102 VAL A N 1
ATOM 818 C CA . VAL A 1 102 ? -3.819 9.280 -10.865 1.00 73.56 102 VAL A CA 1
ATOM 819 C C . VAL A 1 102 ? -4.777 8.564 -11.795 1.00 73.56 102 VAL A C 1
ATOM 821 O O . VAL A 1 102 ? -5.499 7.666 -11.382 1.00 73.56 102 VAL A O 1
ATOM 824 N N . ARG A 1 103 ? -4.753 8.983 -13.061 1.00 83.56 103 ARG A N 1
ATOM 825 C CA . ARG A 1 103 ? -5.602 8.463 -14.143 1.00 83.56 103 ARG A CA 1
ATOM 826 C C . ARG A 1 103 ? -5.031 7.216 -14.816 1.00 83.56 103 ARG A C 1
ATOM 828 O O . ARG A 1 103 ? -5.741 6.542 -15.552 1.00 83.56 103 ARG A O 1
ATOM 835 N N . GLU A 1 104 ? -3.764 6.899 -14.559 1.00 87.88 104 GLU A N 1
ATOM 836 C CA . GLU A 1 104 ? -3.070 5.752 -15.145 1.00 87.88 104 GLU A CA 1
ATOM 837 C C . GLU A 1 104 ? -2.337 4.933 -14.081 1.00 87.88 104 GLU A C 1
ATOM 839 O O . GLU A 1 104 ? -1.435 5.426 -13.400 1.00 87.88 104 GLU A O 1
ATOM 844 N N . LEU A 1 105 ? -2.698 3.655 -13.965 1.00 89.75 105 LEU A N 1
ATOM 845 C CA . LEU A 1 105 ? -2.048 2.683 -13.084 1.00 89.75 105 LEU A CA 1
ATOM 846 C C . LEU A 1 105 ? -1.657 1.414 -13.869 1.00 89.75 105 LEU A C 1
ATOM 848 O O . LEU A 1 105 ? -2.305 1.094 -14.854 1.00 89.75 105 LEU A O 1
ATOM 852 N N . PRO A 1 106 ? -0.628 0.645 -13.474 1.00 89.69 106 PRO A N 1
ATOM 853 C CA . PRO A 1 106 ? 0.250 0.876 -12.337 1.00 89.69 106 PRO A CA 1
ATOM 854 C C . PRO A 1 106 ? 1.160 2.083 -12.561 1.00 89.69 106 PRO A C 1
ATOM 856 O O . PRO A 1 106 ? 1.496 2.422 -13.697 1.00 89.69 106 PRO A O 1
ATOM 859 N N . ARG A 1 107 ? 1.569 2.734 -11.471 1.00 84.88 107 ARG A N 1
ATOM 860 C CA . ARG A 1 107 ? 2.510 3.861 -11.544 1.00 84.88 107 ARG A CA 1
ATOM 861 C C . ARG A 1 107 ? 3.874 3.400 -12.067 1.00 84.88 107 ARG A C 1
ATOM 863 O O . ARG A 1 107 ? 4.276 2.264 -11.806 1.00 84.88 107 ARG A O 1
ATOM 870 N N . PRO A 1 108 ? 4.652 4.285 -12.704 1.00 79.31 108 PRO A N 1
ATOM 871 C CA . PRO A 1 108 ? 6.076 4.044 -12.892 1.00 79.31 108 PRO A CA 1
ATOM 872 C C . PRO A 1 108 ? 6.766 3.833 -11.534 1.00 79.31 108 PRO A C 1
ATOM 874 O O . PRO A 1 108 ? 6.490 4.558 -10.576 1.00 79.31 108 PRO A O 1
ATOM 877 N N . LEU A 1 109 ? 7.709 2.885 -11.443 1.00 75.81 109 LEU A N 1
ATOM 878 C CA . LEU A 1 109 ? 8.446 2.603 -10.196 1.00 75.81 109 LEU A CA 1
ATOM 879 C C . LEU A 1 109 ? 9.134 3.852 -9.620 1.00 75.81 109 LEU A C 1
ATOM 881 O O . LEU A 1 109 ? 9.104 4.071 -8.411 1.00 75.81 109 LEU A O 1
ATOM 885 N N . LYS A 1 110 ? 9.680 4.711 -10.491 1.00 73.62 110 LYS A N 1
ATOM 886 C CA . LYS A 1 110 ? 10.307 5.991 -10.114 1.00 73.62 110 LYS A CA 1
ATOM 887 C C . LYS A 1 110 ? 9.342 6.937 -9.386 1.00 73.62 110 LYS A C 1
ATOM 889 O O . LYS A 1 110 ? 9.768 7.715 -8.544 1.00 73.62 110 LYS A O 1
ATOM 894 N N . SER A 1 111 ? 8.046 6.832 -9.672 1.00 75.50 111 SER A N 1
ATOM 895 C CA . SER A 1 111 ? 6.986 7.670 -9.103 1.0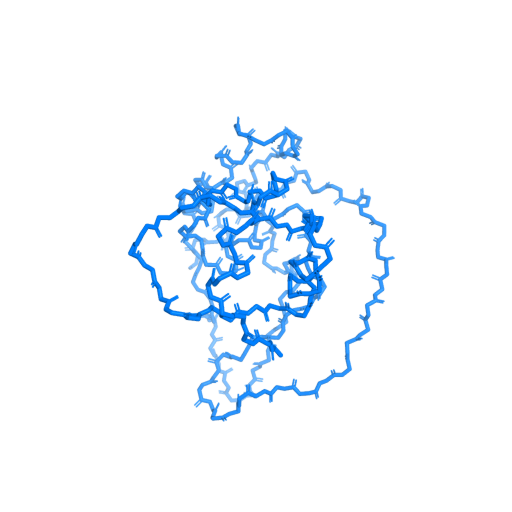0 75.50 111 SER A CA 1
ATOM 896 C C . SER A 1 111 ? 6.297 7.025 -7.895 1.00 75.50 111 SER A C 1
ATOM 898 O O . SER A 1 111 ? 5.325 7.569 -7.382 1.00 75.50 111 SER A O 1
ATOM 900 N N . CYS A 1 112 ? 6.764 5.865 -7.419 1.00 72.81 112 CYS A N 1
ATOM 901 C CA . CYS A 1 112 ? 6.155 5.155 -6.286 1.00 72.81 112 CYS A CA 1
ATOM 902 C C . CYS A 1 112 ? 6.617 5.658 -4.906 1.00 72.81 112 CYS A C 1
ATOM 904 O O . CYS A 1 112 ? 6.233 5.074 -3.891 1.00 72.81 112 CYS A O 1
ATOM 906 N N . GLY A 1 113 ? 7.451 6.705 -4.850 1.00 69.62 113 GLY A N 1
ATOM 907 C CA . GLY A 1 113 ? 7.977 7.249 -3.592 1.00 69.62 113 GLY A CA 1
ATOM 908 C C . GLY A 1 113 ? 8.887 6.270 -2.842 1.00 69.62 113 GLY A C 1
ATOM 909 O O . GLY A 1 113 ? 8.900 6.249 -1.612 1.00 69.62 113 GLY A O 1
ATOM 910 N N . VAL A 1 114 ? 9.603 5.414 -3.578 1.00 68.81 114 VAL A N 1
ATOM 911 C CA . VAL A 1 114 ? 10.538 4.433 -3.018 1.00 68.81 114 VAL A CA 1
ATOM 912 C C . VAL A 1 114 ? 11.953 4.975 -3.168 1.00 68.81 114 VAL A C 1
ATOM 914 O O . VAL A 1 114 ? 12.429 5.166 -4.284 1.00 68.81 114 VAL A O 1
ATOM 917 N N . VAL A 1 115 ? 12.617 5.216 -2.039 1.00 68.19 115 VAL A N 1
ATOM 918 C CA . VAL A 1 115 ? 14.038 5.571 -1.995 1.00 68.19 115 VAL A CA 1
ATOM 919 C C . VAL A 1 115 ? 14.819 4.327 -1.602 1.00 68.19 115 VAL A C 1
ATOM 921 O O . VAL A 1 115 ? 14.542 3.722 -0.566 1.00 68.19 115 VAL A O 1
ATOM 924 N N . PHE A 1 116 ? 15.780 3.946 -2.437 1.00 67.12 116 PHE A N 1
ATOM 925 C CA . PHE A 1 116 ? 16.695 2.849 -2.151 1.00 67.12 116 PHE A CA 1
ATOM 926 C C . PHE A 1 116 ? 17.924 3.392 -1.435 1.00 67.12 116 PHE A C 1
ATOM 928 O O . PHE A 1 116 ? 18.588 4.298 -1.937 1.00 67.12 116 PHE A O 1
ATOM 935 N N . LEU A 1 117 ? 18.223 2.824 -0.272 1.00 63.34 117 LEU A N 1
ATOM 936 C CA . LEU A 1 117 ? 19.490 3.026 0.414 1.00 63.34 117 LEU A CA 1
ATOM 937 C C . LEU A 1 117 ? 20.301 1.750 0.222 1.00 63.34 117 LEU A C 1
ATOM 939 O O . LEU A 1 117 ? 19.910 0.692 0.707 1.00 63.34 117 LEU A O 1
ATOM 943 N N . ALA A 1 118 ? 21.391 1.858 -0.528 1.00 66.19 118 ALA A N 1
ATOM 944 C CA . ALA A 1 118 ? 22.317 0.770 -0.798 1.00 66.19 118 ALA A CA 1
ATOM 945 C C . ALA A 1 118 ? 23.737 1.227 -0.460 1.00 66.19 118 ALA A C 1
ATOM 947 O O . ALA A 1 118 ? 24.087 2.396 -0.656 1.00 66.19 118 ALA A O 1
ATOM 948 N N . ALA A 1 119 ? 24.562 0.311 0.045 1.00 68.50 119 ALA A N 1
ATOM 949 C CA . ALA A 1 119 ? 25.984 0.574 0.209 1.00 68.50 119 ALA A CA 1
ATOM 950 C C . ALA A 1 119 ? 26.649 0.720 -1.169 1.00 68.50 119 ALA A C 1
ATOM 952 O O . ALA A 1 119 ? 26.244 0.083 -2.136 1.00 68.50 119 ALA A O 1
ATOM 953 N N . LYS A 1 120 ? 27.721 1.514 -1.269 1.00 69.00 120 LYS A N 1
ATOM 954 C CA . LYS A 1 120 ? 28.446 1.742 -2.537 1.00 69.00 120 LYS A CA 1
ATOM 955 C C . LYS A 1 120 ? 28.993 0.448 -3.171 1.00 69.00 120 LYS A C 1
ATOM 957 O O . LYS A 1 120 ? 29.232 0.408 -4.374 1.00 69.00 120 LYS A O 1
ATOM 962 N N . SER A 1 121 ? 29.219 -0.587 -2.362 1.00 70.44 121 SER A N 1
ATOM 963 C CA . SER A 1 121 ? 29.661 -1.920 -2.787 1.00 70.44 121 SER A CA 1
ATOM 964 C C . SER A 1 121 ? 28.530 -2.811 -3.301 1.00 70.44 121 SER A C 1
ATOM 966 O O . SER A 1 121 ? 28.808 -3.812 -3.962 1.00 70.44 121 SER A O 1
ATOM 968 N N . ASP A 1 122 ? 27.276 -2.471 -3.003 1.00 66.31 122 ASP A N 1
ATOM 969 C CA . ASP A 1 122 ? 26.125 -3.290 -3.335 1.00 66.31 122 ASP A CA 1
ATOM 970 C C . ASP A 1 122 ? 25.652 -2.981 -4.762 1.00 66.31 122 ASP A C 1
ATOM 972 O O . ASP A 1 122 ? 25.125 -1.912 -5.068 1.00 66.31 122 ASP A O 1
ATOM 976 N N . LYS A 1 123 ? 25.915 -3.926 -5.670 1.00 60.56 123 LYS A N 1
ATOM 977 C CA . LYS A 1 123 ? 25.561 -3.838 -7.097 1.00 60.56 123 LYS A CA 1
ATOM 978 C C . LYS A 1 123 ? 24.161 -4.391 -7.385 1.00 60.56 123 LYS A C 1
ATOM 980 O O . LYS A 1 123 ? 23.819 -4.582 -8.557 1.00 60.56 123 LYS A O 1
ATOM 985 N N . ALA A 1 124 ? 23.381 -4.721 -6.352 1.00 55.59 124 ALA A N 1
ATOM 986 C CA . ALA A 1 124 ? 22.112 -5.416 -6.503 1.00 55.59 124 ALA A CA 1
ATOM 987 C C . ALA A 1 124 ? 21.130 -4.595 -7.352 1.00 55.59 124 ALA A C 1
ATOM 989 O O . ALA A 1 124 ? 20.594 -3.563 -6.971 1.00 55.59 124 ALA A O 1
ATOM 990 N N . THR A 1 125 ? 20.906 -5.081 -8.566 1.00 53.91 125 THR A N 1
ATOM 991 C CA . THR A 1 125 ? 20.136 -4.396 -9.609 1.00 53.91 125 THR A CA 1
ATOM 992 C C . THR A 1 125 ? 18.634 -4.680 -9.499 1.00 53.91 125 THR A C 1
ATOM 994 O O . THR A 1 125 ? 17.850 -4.032 -10.178 1.00 53.91 125 THR A O 1
ATOM 997 N N . ASN A 1 126 ? 18.219 -5.602 -8.615 1.00 57.53 126 ASN A N 1
ATOM 998 C CA . ASN A 1 126 ? 16.843 -6.099 -8.497 1.00 57.53 126 ASN A CA 1
ATOM 999 C C . ASN A 1 126 ? 16.414 -6.295 -7.028 1.00 57.53 126 ASN A C 1
ATOM 1001 O O . ASN A 1 126 ? 16.136 -7.410 -6.592 1.00 57.53 126 ASN A O 1
ATOM 1005 N N . TYR A 1 127 ? 16.345 -5.214 -6.246 1.00 62.53 127 TYR A N 1
ATOM 1006 C CA . TYR A 1 127 ? 15.910 -5.274 -4.838 1.00 62.53 127 TYR A CA 1
ATOM 1007 C C . TYR A 1 127 ? 14.446 -5.705 -4.647 1.00 62.53 127 TYR A C 1
ATOM 1009 O O . TYR A 1 127 ? 14.086 -6.211 -3.585 1.00 62.53 127 TYR A O 1
ATOM 1017 N N . PHE A 1 128 ? 13.589 -5.528 -5.658 1.00 67.94 128 PHE A N 1
ATOM 1018 C CA . PHE A 1 128 ? 12.192 -5.953 -5.598 1.00 67.94 128 PHE A CA 1
ATOM 1019 C C . PHE A 1 128 ? 11.776 -6.681 -6.867 1.00 67.94 128 PHE A C 1
ATOM 1021 O O . PHE A 1 128 ? 11.912 -6.161 -7.971 1.00 67.94 128 PHE A O 1
ATOM 1028 N N . ARG A 1 129 ? 11.176 -7.858 -6.686 1.00 75.62 129 ARG A N 1
ATOM 1029 C CA . ARG A 1 129 ? 10.481 -8.577 -7.750 1.00 75.62 129 ARG A CA 1
ATOM 1030 C C . ARG A 1 129 ? 9.010 -8.176 -7.747 1.00 75.62 129 ARG A C 1
ATOM 1032 O O . ARG A 1 129 ? 8.313 -8.388 -6.753 1.00 75.62 129 ARG A O 1
ATOM 1039 N N . VAL A 1 130 ? 8.535 -7.610 -8.854 1.00 83.25 130 VAL A N 1
ATOM 1040 C CA . VAL A 1 130 ? 7.125 -7.240 -9.033 1.00 83.25 130 VAL A CA 1
ATOM 1041 C C . VAL A 1 130 ? 6.411 -8.317 -9.843 1.00 83.25 130 VAL A C 1
ATOM 1043 O O . VAL A 1 130 ? 6.782 -8.628 -10.972 1.00 83.25 130 VAL A O 1
ATOM 1046 N N . ARG A 1 131 ? 5.343 -8.894 -9.289 1.00 89.62 131 ARG A N 1
ATOM 1047 C CA . ARG A 1 131 ? 4.512 -9.887 -9.981 1.00 89.62 131 ARG A CA 1
ATOM 1048 C C . ARG A 1 131 ? 3.436 -9.169 -10.787 1.00 89.62 131 ARG A C 1
ATOM 1050 O O . ARG A 1 131 ? 2.317 -8.963 -10.322 1.00 89.62 131 ARG A O 1
ATOM 1057 N N . HIS A 1 132 ? 3.772 -8.816 -12.027 1.00 87.81 132 HIS A N 1
ATOM 1058 C CA . HIS A 1 132 ? 2.899 -8.055 -12.932 1.00 87.81 132 HIS A CA 1
ATOM 1059 C C . HIS A 1 132 ? 1.466 -8.618 -13.057 1.00 87.81 132 HIS A C 1
ATOM 1061 O O . HIS A 1 132 ? 0.503 -7.855 -13.109 1.00 87.81 132 HIS A O 1
ATOM 1067 N N . HIS A 1 133 ? 1.302 -9.946 -13.065 1.00 90.56 133 HIS A N 1
ATOM 1068 C CA . HIS A 1 133 ? -0.010 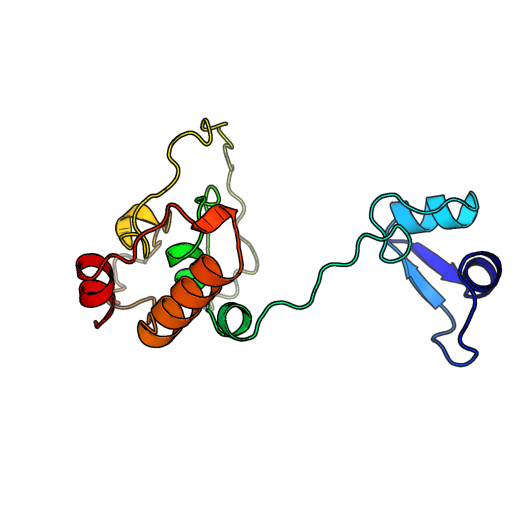-10.589 -13.170 1.00 90.56 133 HIS A CA 1
ATOM 1069 C C . HIS A 1 133 ? -0.907 -10.305 -11.953 1.00 90.56 133 HIS A C 1
ATOM 1071 O O . HIS A 1 133 ? -2.106 -10.094 -12.125 1.00 90.56 133 HIS A O 1
ATOM 1077 N N . LEU A 1 134 ? -0.339 -10.229 -10.741 1.00 93.19 134 LEU A N 1
ATOM 1078 C CA . LEU A 1 134 ? -1.091 -9.882 -9.531 1.00 93.19 134 LEU A CA 1
ATOM 1079 C C . LEU A 1 134 ? -1.458 -8.402 -9.507 1.00 93.19 134 LEU A C 1
ATOM 1081 O O . LEU A 1 134 ? -2.594 -8.072 -9.184 1.00 93.19 134 LEU A O 1
ATOM 1085 N N . VAL A 1 135 ? -0.538 -7.526 -9.923 1.00 92.75 135 VAL A N 1
ATOM 1086 C CA . VAL A 1 135 ? -0.800 -6.082 -10.054 1.00 92.75 135 VAL A CA 1
ATOM 1087 C C . VAL A 1 135 ? -1.964 -5.836 -11.015 1.00 92.75 135 VAL A C 1
ATOM 1089 O O . VAL A 1 135 ? -2.904 -5.118 -10.684 1.00 92.75 135 VAL A O 1
ATOM 1092 N N . ARG A 1 136 ? -1.953 -6.487 -12.185 1.00 92.62 136 ARG A N 1
ATOM 1093 C CA . ARG A 1 136 ? -3.040 -6.375 -13.168 1.00 92.62 136 ARG A CA 1
ATOM 1094 C C . ARG A 1 136 ? -4.362 -6.926 -12.632 1.00 92.62 136 ARG A C 1
ATOM 1096 O O . ARG A 1 136 ? -5.402 -6.311 -12.849 1.00 92.62 136 ARG A O 1
ATOM 1103 N N . ARG A 1 137 ? -4.329 -8.072 -11.940 1.00 94.38 137 ARG A N 1
ATOM 1104 C CA . ARG A 1 137 ? -5.516 -8.677 -11.313 1.00 94.38 137 ARG A CA 1
ATOM 1105 C C . ARG A 1 137 ? -6.130 -7.740 -10.271 1.00 94.38 137 ARG A C 1
ATOM 1107 O O . ARG A 1 137 ? -7.330 -7.501 -10.313 1.00 94.38 137 ARG A O 1
ATOM 1114 N N . ALA A 1 138 ? -5.302 -7.168 -9.402 1.00 94.69 138 ALA A N 1
ATOM 1115 C CA . ALA A 1 138 ? -5.726 -6.204 -8.397 1.00 94.69 138 ALA A CA 1
ATOM 1116 C C . ALA A 1 138 ? -6.328 -4.935 -9.008 1.00 94.69 138 ALA A C 1
ATOM 1118 O O . ALA A 1 138 ? -7.362 -4.479 -8.537 1.00 94.69 138 ALA A O 1
ATOM 1119 N N . LEU A 1 139 ? -5.726 -4.380 -10.067 1.00 93.94 139 LEU A N 1
ATOM 1120 C CA . LEU A 1 139 ? -6.259 -3.182 -10.728 1.00 93.94 139 LEU A CA 1
ATOM 1121 C C . LEU A 1 139 ? -7.632 -3.411 -11.345 1.00 93.94 139 LEU A C 1
ATOM 1123 O O . LEU A 1 139 ? -8.511 -2.580 -11.158 1.00 93.94 139 LEU A O 1
ATOM 1127 N N . ARG A 1 140 ? -7.829 -4.540 -12.033 1.00 94.19 140 ARG A N 1
ATOM 1128 C CA . ARG A 1 140 ? -9.146 -4.908 -12.572 1.00 94.19 140 ARG A CA 1
ATOM 1129 C C . ARG A 1 140 ? -10.179 -4.997 -11.459 1.00 94.19 140 ARG A C 1
ATOM 1131 O O . ARG A 1 140 ? -11.191 -4.316 -11.512 1.00 94.19 140 ARG A O 1
ATOM 1138 N N . TRP A 1 141 ? -9.849 -5.729 -10.395 1.00 95.00 141 TRP A N 1
ATOM 1139 C CA . TRP A 1 141 ? -10.729 -5.843 -9.239 1.00 95.00 141 TRP A CA 1
ATOM 1140 C C . TRP A 1 141 ? -11.074 -4.474 -8.634 1.00 95.00 141 TRP A C 1
ATOM 1142 O O . TRP A 1 141 ? -12.230 -4.221 -8.308 1.00 95.00 141 TRP A O 1
ATOM 1152 N N . LEU A 1 142 ? -10.093 -3.574 -8.503 1.00 93.75 142 LEU A N 1
ATOM 1153 C CA . LEU A 1 142 ? -10.301 -2.230 -7.964 1.00 93.75 142 LEU A CA 1
ATOM 1154 C C . LEU A 1 142 ? -11.215 -1.385 -8.853 1.00 93.75 142 LEU A C 1
ATOM 1156 O O . LEU A 1 142 ? -12.131 -0.770 -8.319 1.00 93.75 142 LEU A O 1
ATOM 1160 N N . ILE A 1 143 ? -10.996 -1.384 -10.169 1.00 93.12 143 ILE A N 1
ATOM 1161 C CA . ILE A 1 143 ? -11.834 -0.658 -11.136 1.00 93.12 143 ILE A CA 1
ATOM 1162 C C . ILE A 1 143 ? -13.277 -1.175 -11.086 1.00 93.12 143 ILE A C 1
ATOM 1164 O O . ILE A 1 143 ? -14.206 -0.379 -11.015 1.00 93.12 143 ILE A O 1
ATOM 1168 N N . ASP A 1 144 ? -13.461 -2.494 -11.021 1.00 93.38 144 ASP A N 1
ATOM 1169 C CA . ASP A 1 144 ? -14.790 -3.112 -11.052 1.00 93.38 144 ASP A CA 1
ATOM 1170 C C . ASP A 1 144 ? -15.563 -2.952 -9.724 1.00 93.38 144 ASP A C 1
ATOM 1172 O O . ASP A 1 144 ? -16.792 -2.948 -9.715 1.00 93.38 144 ASP A O 1
ATOM 1176 N N . ASN A 1 145 ? -14.867 -2.840 -8.581 1.00 93.44 145 ASN A N 1
ATOM 1177 C CA . ASN A 1 145 ? -15.489 -2.910 -7.246 1.00 93.44 145 ASN A CA 1
ATOM 1178 C C . ASN A 1 145 ? -15.403 -1.618 -6.419 1.00 93.44 145 ASN A C 1
ATOM 1180 O O . ASN A 1 145 ? -15.984 -1.554 -5.325 1.00 93.44 145 ASN A O 1
ATOM 1184 N N . LYS A 1 146 ? -14.627 -0.614 -6.845 1.00 90.44 146 LYS A N 1
ATOM 1185 C CA . LYS A 1 146 ? -14.395 0.614 -6.069 1.00 90.44 146 LYS A CA 1
ATOM 1186 C C . LYS A 1 146 ? -14.681 1.863 -6.905 1.00 90.44 146 LYS A C 1
ATOM 1188 O O . LYS A 1 146 ? -13.895 2.165 -7.796 1.00 90.44 146 LYS A O 1
ATOM 1193 N N . PRO A 1 147 ? -15.668 2.690 -6.502 1.00 89.56 147 PRO A N 1
ATOM 1194 C CA . PRO A 1 147 ? -15.983 3.939 -7.201 1.00 89.56 147 PRO A CA 1
ATOM 1195 C C . PRO A 1 147 ? -14.797 4.902 -7.343 1.00 89.56 147 PRO A C 1
ATOM 1197 O O . PRO A 1 147 ? -14.656 5.618 -8.324 1.00 89.56 147 PRO A O 1
ATOM 1200 N N . LEU A 1 148 ? -13.872 4.880 -6.377 1.00 87.25 148 LEU A N 1
ATOM 1201 C CA . LEU A 1 148 ? -12.666 5.715 -6.407 1.00 87.25 148 LEU A CA 1
ATOM 1202 C C . LEU A 1 148 ? -11.730 5.404 -7.589 1.00 87.25 148 LEU A C 1
ATOM 1204 O O . LEU A 1 148 ? -10.873 6.222 -7.910 1.00 87.25 148 LEU A O 1
ATOM 1208 N N . TYR A 1 149 ? -11.861 4.225 -8.198 1.00 90.88 149 TYR A N 1
ATOM 1209 C CA . TYR A 1 149 ? -11.021 3.755 -9.297 1.00 90.88 149 TYR A CA 1
ATOM 1210 C C . TYR A 1 149 ? -11.696 3.872 -10.671 1.00 90.88 149 TYR A C 1
ATOM 1212 O O . TYR A 1 149 ? -11.068 3.524 -11.664 1.00 90.88 149 TYR A O 1
ATOM 1220 N N . GLU A 1 150 ? -12.922 4.396 -10.762 1.00 86.81 150 GLU A N 1
ATOM 1221 C CA . GLU A 1 150 ? -13.681 4.479 -12.024 1.00 86.81 150 GLU A CA 1
ATOM 1222 C C . GLU A 1 150 ? -12.947 5.259 -13.123 1.00 86.81 150 GLU A C 1
ATOM 1224 O O . GLU A 1 150 ? -13.018 4.915 -14.299 1.00 86.81 150 GLU A O 1
ATOM 1229 N N . ILE A 1 151 ? -12.200 6.297 -12.741 1.00 86.56 151 ILE A N 1
ATOM 1230 C CA . ILE A 1 151 ? -11.469 7.167 -13.675 1.00 86.56 151 ILE A CA 1
ATOM 1231 C C . ILE A 1 151 ? -10.045 6.679 -13.979 1.00 86.56 151 ILE A C 1
ATOM 1233 O O . ILE A 1 151 ? -9.284 7.367 -14.661 1.00 86.56 151 ILE A O 1
ATOM 1237 N N . VAL A 1 152 ? -9.659 5.519 -13.443 1.00 88.75 152 VAL A N 1
ATOM 1238 C CA . VAL A 1 152 ? -8.332 4.934 -13.632 1.00 88.75 152 VAL A CA 1
ATOM 1239 C C . VAL A 1 152 ? -8.330 4.041 -14.866 1.00 88.75 152 VAL A C 1
ATOM 1241 O O . VAL A 1 152 ? -9.125 3.114 -14.989 1.00 88.75 152 VAL A O 1
ATOM 1244 N N . SER A 1 153 ? -7.346 4.246 -15.733 1.00 89.81 153 SER A N 1
ATOM 1245 C CA . SER A 1 153 ? -7.031 3.361 -16.851 1.00 89.81 153 SER A CA 1
ATOM 1246 C C . SER A 1 153 ? -5.788 2.510 -16.566 1.00 89.81 153 SER A C 1
ATOM 1248 O O . SER A 1 153 ? -4.886 2.908 -15.818 1.00 89.81 153 SER A O 1
ATOM 1250 N N . ILE A 1 154 ? -5.742 1.304 -17.147 1.00 90.62 154 ILE A N 1
ATOM 1251 C CA . ILE A 1 154 ? -4.598 0.397 -16.999 1.00 90.62 154 ILE A CA 1
ATOM 1252 C C . ILE A 1 154 ? -3.536 0.732 -18.054 1.00 90.62 154 ILE A C 1
ATOM 1254 O O . ILE A 1 154 ? -3.727 0.477 -19.241 1.00 90.62 154 ILE A O 1
ATOM 1258 N N . SER A 1 155 ? -2.387 1.248 -17.619 1.00 88.62 155 SER A N 1
ATOM 1259 C CA . SER A 1 155 ? -1.246 1.562 -18.480 1.00 88.62 155 SER A CA 1
ATOM 1260 C C . SER A 1 155 ? -0.483 0.292 -18.876 1.00 88.62 155 SER A C 1
ATOM 1262 O O . SER A 1 155 ? 0.206 -0.349 -18.068 1.00 88.62 155 SER A O 1
ATOM 1264 N N . GLU A 1 156 ? -0.574 -0.074 -20.155 1.00 84.69 156 GLU A N 1
ATOM 1265 C CA . GLU A 1 156 ? 0.155 -1.214 -20.727 1.00 84.69 156 GLU A CA 1
ATOM 1266 C C . GLU A 1 156 ? 1.665 -0.953 -20.809 1.00 84.69 156 GLU A C 1
ATOM 1268 O O . GLU A 1 156 ? 2.469 -1.874 -20.653 1.00 84.69 156 GLU A O 1
ATOM 1273 N N . GLN A 1 157 ? 2.073 0.304 -21.006 1.00 83.62 157 GLN A N 1
ATOM 1274 C CA . GLN A 1 157 ? 3.484 0.689 -21.045 1.00 83.62 157 GLN A CA 1
ATOM 1275 C C . GLN A 1 157 ? 4.158 0.443 -19.691 1.00 83.62 157 GLN A C 1
ATOM 1277 O O . GLN A 1 157 ? 5.181 -0.243 -19.629 1.00 83.62 157 GLN A O 1
ATOM 1282 N N . ASN A 1 158 ? 3.545 0.912 -18.601 1.00 81.88 158 ASN A N 1
ATOM 1283 C CA . ASN A 1 158 ? 4.065 0.687 -17.251 1.00 81.88 158 ASN A CA 1
ATOM 1284 C C . ASN A 1 158 ? 4.040 -0.801 -16.892 1.00 81.88 158 ASN A C 1
ATOM 1286 O O . ASN A 1 158 ? 4.992 -1.317 -16.312 1.00 81.88 158 ASN A O 1
ATOM 1290 N N . SER A 1 159 ? 3.004 -1.525 -17.319 1.00 77.81 159 SER A N 1
ATOM 1291 C CA . SER A 1 159 ? 2.894 -2.971 -17.107 1.00 77.81 159 SER A CA 1
ATOM 1292 C C . SER A 1 159 ? 4.002 -3.776 -17.806 1.00 77.81 159 SER A C 1
ATOM 1294 O O . SER A 1 159 ? 4.444 -4.791 -17.267 1.00 77.81 159 SER A O 1
ATOM 1296 N N . LYS A 1 160 ? 4.482 -3.340 -18.982 1.00 76.94 160 LYS A N 1
ATOM 1297 C CA . LYS A 1 160 ? 5.602 -3.984 -19.698 1.00 76.94 160 LYS A CA 1
ATOM 1298 C C . LYS A 1 160 ? 6.937 -3.798 -18.978 1.00 76.94 160 LYS A C 1
ATOM 1300 O O . LYS A 1 160 ? 7.709 -4.747 -18.902 1.00 76.94 160 LYS A O 1
ATOM 1305 N N . ILE A 1 161 ? 7.182 -2.614 -18.418 1.00 72.75 161 ILE A N 1
ATOM 1306 C CA . ILE A 1 161 ? 8.417 -2.291 -17.681 1.00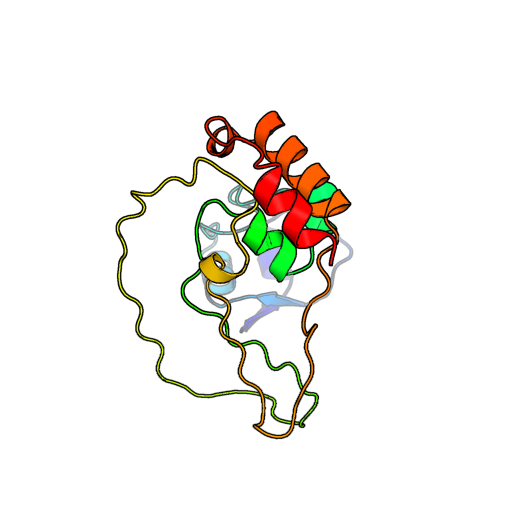 72.75 161 ILE A CA 1
ATOM 1307 C C . ILE A 1 161 ? 8.547 -3.148 -16.409 1.00 72.75 161 ILE A C 1
ATOM 1309 O O . ILE A 1 161 ? 9.651 -3.444 -15.971 1.00 72.75 161 ILE A O 1
ATOM 1313 N N . LEU A 1 162 ? 7.430 -3.608 -15.842 1.00 71.25 162 LEU A N 1
ATOM 1314 C CA . LEU A 1 162 ? 7.405 -4.485 -14.667 1.00 71.25 162 LEU A CA 1
ATOM 1315 C C . LEU A 1 162 ? 7.675 -5.972 -14.980 1.00 71.25 162 LEU A C 1
ATOM 1317 O O . LEU A 1 162 ? 7.615 -6.788 -14.065 1.00 71.25 162 LEU A O 1
ATOM 1321 N N . LYS A 1 163 ? 7.928 -6.352 -16.244 1.00 58.97 163 LYS A N 1
ATOM 1322 C CA . LYS A 1 163 ? 8.252 -7.741 -16.640 1.00 58.97 163 LYS A CA 1
ATOM 1323 C C . LYS A 1 163 ? 9.731 -8.126 -16.450 1.00 58.97 163 LYS A C 1
ATOM 1325 O O . LYS A 1 163 ? 10.107 -9.206 -16.899 1.00 58.97 163 LYS A O 1
ATOM 1330 N N . ILE A 1 164 ? 10.539 -7.255 -15.841 1.00 46.59 164 ILE A N 1
ATOM 1331 C CA . ILE A 1 164 ? 11.968 -7.485 -15.563 1.00 46.59 164 ILE A CA 1
ATOM 1332 C C . ILE A 1 164 ? 12.135 -8.520 -14.443 1.00 46.59 164 ILE A C 1
ATOM 1334 O O . ILE A 1 164 ? 11.384 -8.440 -13.441 1.00 46.59 164 ILE A O 1
#

Radius of gyration: 21.84 Å; chains: 1; bounding box: 53×38×55 Å

Sequence (164 aa):
MKTAKLTLLRQAWGEPNEGPKSIWLCDRCYRAIRSQTIPKFSRASGFRLRDVPEELAALNRIEARLVGLGISFTTCVNLYRDEQEFTRGNAINYWNEPGEVVRELPRPLKSCGVVFLAAKSDKATNYFRVRHHLVRRALRWLIDNKPLYEIVSISEQNSKILKI

Foldseek 3Di:
DDKDACVLVCVQPPDDPDDDRIDDDDPQCVVCSVVSHDRCCDVVVVNDDDDDDPLQVPDDPLLNLLQDQDADQDDDDDLDPPVPPDDDDDDDDDDDDSPPRALEGRDASVPSNDDDDDDPPDPPPDSDQGPLVSSVSSLVCCCVPPPSSVSHDYDPVSSVVNPD